Protein AF-A0A2D4GR28-F1 (afdb_monomer_lite)

pLDDT: mean 93.78, std 7.85, range [48.66, 98.69]

Foldseek 3Di:
DDDDPLRVLQVQQFQEDEPNATWRALQSLCCSVPDPHDPDDHDRDYDDPVLVVVLVVPQDDPVPDDPCNSVVCNRSHTAHSVNSVVVVCVVPDDPVNPDD

Organism: Micrurus corallinus (NCBI:txid54390)

InterPro domains:
  IPR039800 Calcium uptake protein 1/2/3 [PTHR12294] (3-100)

Structure (mmCIF, N/CA/C/O backbone):
data_AF-A0A2D4GR28-F1
#
_entry.id   AF-A0A2D4GR28-F1
#
loop_
_atom_site.group_PDB
_atom_site.id
_atom_site.type_symbol
_atom_site.label_atom_id
_atom_site.label_alt_id
_atom_site.label_comp_id
_atom_site.label_asym_id
_atom_site.label_entity_i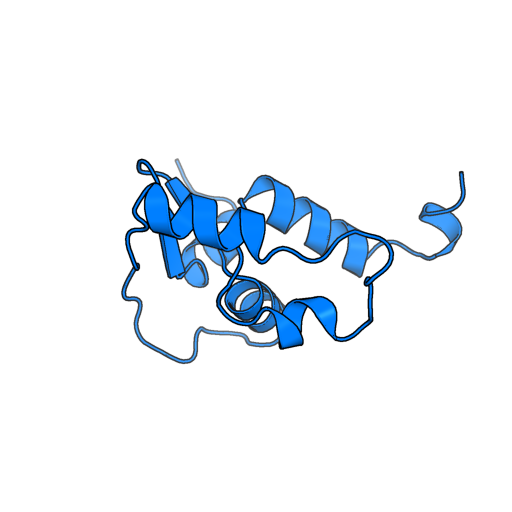d
_atom_site.label_seq_id
_atom_site.pdbx_PDB_ins_code
_atom_site.Cartn_x
_atom_site.Cartn_y
_atom_site.Cartn_z
_atom_site.occupancy
_atom_site.B_iso_or_equiv
_atom_site.auth_seq_id
_atom_site.auth_comp_id
_atom_site.auth_asym_id
_atom_site.auth_atom_id
_atom_site.pdbx_PDB_model_num
ATOM 1 N N . LEU A 1 1 ? -19.516 -13.300 -6.216 1.00 48.66 1 LEU A N 1
ATOM 2 C CA . LEU A 1 1 ? -18.587 -12.496 -7.044 1.00 48.66 1 LEU A CA 1
ATOM 3 C C . LEU A 1 1 ? -17.170 -12.843 -6.602 1.00 48.66 1 LEU A C 1
ATOM 5 O O . LEU A 1 1 ? -16.869 -12.683 -5.428 1.00 48.66 1 LEU A O 1
ATOM 9 N N . CYS A 1 2 ? -16.363 -13.459 -7.467 1.00 71.81 2 CYS A N 1
ATOM 10 C CA . CYS A 1 2 ? -15.033 -13.944 -7.087 1.00 71.81 2 CYS A CA 1
ATOM 11 C C . CYS A 1 2 ? -14.019 -12.797 -7.202 1.00 71.81 2 CYS A C 1
ATOM 13 O O . CYS A 1 2 ? -13.847 -12.257 -8.290 1.00 71.81 2 CYS A O 1
ATOM 15 N N . ALA A 1 3 ? -13.363 -12.434 -6.098 1.00 80.38 3 ALA A N 1
ATOM 16 C CA . ALA A 1 3 ? -12.315 -11.416 -6.089 1.00 80.38 3 ALA A CA 1
ATOM 17 C C . ALA A 1 3 ? -11.174 -11.777 -7.061 1.00 80.38 3 ALA A C 1
ATOM 19 O O . ALA A 1 3 ? -10.826 -12.961 -7.198 1.00 80.38 3 ALA A O 1
ATOM 20 N N . THR A 1 4 ? -10.568 -10.778 -7.711 1.00 93.75 4 THR A N 1
ATOM 21 C CA . THR A 1 4 ? -9.406 -10.995 -8.604 1.00 93.75 4 THR A CA 1
ATOM 22 C C . THR A 1 4 ? -8.189 -11.509 -7.822 1.00 93.75 4 THR A C 1
ATOM 24 O O . THR A 1 4 ? -8.137 -11.392 -6.599 1.00 93.75 4 THR A O 1
ATOM 27 N N . SER A 1 5 ? -7.169 -12.064 -8.489 1.00 94.31 5 SER A N 1
ATOM 28 C CA . SER A 1 5 ? -5.942 -12.514 -7.800 1.00 94.31 5 SER A CA 1
ATOM 29 C C . SER A 1 5 ? -5.263 -11.382 -7.018 1.00 94.31 5 SER A C 1
ATOM 31 O O . SER A 1 5 ? -4.878 -11.570 -5.865 1.00 94.31 5 SER A O 1
ATOM 33 N N . ARG A 1 6 ? -5.186 -10.182 -7.611 1.00 95.31 6 ARG A N 1
ATOM 34 C CA . ARG A 1 6 ? -4.630 -8.979 -6.969 1.00 95.31 6 ARG A CA 1
ATOM 35 C C . ARG A 1 6 ? -5.482 -8.510 -5.795 1.00 95.31 6 ARG A C 1
ATOM 37 O O . ARG A 1 6 ? -4.941 -8.105 -4.777 1.00 95.31 6 ARG A O 1
ATOM 44 N N . GLU A 1 7 ? -6.802 -8.575 -5.924 1.00 96.69 7 GLU A N 1
ATOM 45 C CA . GLU A 1 7 ? -7.724 -8.239 -4.836 1.00 96.69 7 GLU A CA 1
ATOM 46 C C . GLU A 1 7 ? -7.613 -9.233 -3.677 1.00 96.69 7 GLU A C 1
ATOM 48 O O . GLU A 1 7 ? -7.466 -8.820 -2.532 1.00 96.69 7 GLU A O 1
ATOM 53 N N . ARG A 1 8 ? -7.567 -10.543 -3.950 1.00 95.62 8 ARG A N 1
ATOM 54 C CA . ARG A 1 8 ? -7.312 -11.557 -2.913 1.00 95.62 8 ARG A CA 1
ATOM 55 C C . ARG A 1 8 ? -5.980 -11.320 -2.222 1.00 95.62 8 ARG A C 1
ATOM 57 O O . ARG A 1 8 ? -5.914 -11.428 -1.001 1.00 95.62 8 ARG A O 1
ATOM 64 N N . ARG A 1 9 ? -4.932 -10.973 -2.974 1.00 96.50 9 ARG A N 1
ATOM 65 C CA . ARG A 1 9 ? -3.618 -10.642 -2.415 1.00 96.50 9 ARG A CA 1
ATOM 66 C C . ARG A 1 9 ? -3.693 -9.418 -1.506 1.00 96.50 9 ARG A C 1
ATOM 68 O O . ARG A 1 9 ? -3.226 -9.491 -0.374 1.00 96.50 9 ARG A O 1
ATOM 75 N N . PHE A 1 10 ? -4.350 -8.351 -1.956 1.00 97.31 10 PHE A N 1
ATOM 76 C CA . PHE A 1 10 ? -4.612 -7.170 -1.139 1.00 97.31 10 PHE A CA 1
ATOM 77 C C . PHE A 1 10 ? -5.339 -7.542 0.158 1.00 97.31 10 PHE A C 1
ATOM 79 O O . PHE A 1 10 ? -4.832 -7.294 1.246 1.00 97.31 10 PHE A O 1
ATOM 86 N N . LEU A 1 11 ? -6.468 -8.248 0.057 1.00 95.31 11 LEU A N 1
ATOM 87 C CA . LEU A 1 11 ? -7.249 -8.693 1.211 1.00 95.31 11 LEU A CA 1
ATOM 88 C C . LEU A 1 11 ? -6.457 -9.628 2.131 1.00 95.31 11 LEU A C 1
ATOM 90 O O . LEU A 1 11 ? -6.728 -9.673 3.327 1.00 95.31 11 LEU A O 1
ATOM 94 N N . THR A 1 12 ? -5.504 -10.400 1.603 1.00 95.31 12 THR A N 1
ATOM 95 C CA . THR A 1 12 ? -4.643 -11.312 2.375 1.00 95.31 12 THR A CA 1
ATOM 96 C C . THR A 1 12 ? -3.675 -10.558 3.279 1.00 95.31 12 THR A C 1
ATOM 98 O O . THR A 1 12 ? -3.454 -10.995 4.403 1.00 95.31 12 THR A O 1
ATOM 101 N N . PHE A 1 13 ? -3.146 -9.426 2.824 1.00 96.56 13 PHE A N 1
ATOM 102 C CA . PHE A 1 13 ? -2.127 -8.668 3.554 1.00 96.56 13 PHE A CA 1
ATOM 103 C C . PHE A 1 13 ? -2.667 -7.407 4.244 1.00 96.56 13 PHE A C 1
ATOM 105 O O . PHE A 1 13 ? -2.016 -6.914 5.153 1.00 96.56 13 PHE A O 1
ATOM 112 N N . ALA A 1 14 ? -3.842 -6.897 3.863 1.00 96.56 14 ALA A N 1
ATOM 113 C CA . ALA A 1 14 ? -4.462 -5.738 4.502 1.00 96.56 14 ALA A CA 1
ATOM 114 C C . ALA A 1 14 ? -4.714 -5.982 6.003 1.00 96.56 14 ALA A C 1
ATOM 116 O O . ALA A 1 14 ? -5.446 -6.910 6.374 1.00 96.56 14 ALA A O 1
ATOM 117 N N . SER A 1 15 ? -4.129 -5.129 6.848 1.00 96.12 15 SER A N 1
ATOM 118 C CA . SER A 1 15 ? -4.230 -5.202 8.312 1.00 96.12 15 SER A CA 1
ATOM 119 C C . SER A 1 15 ? -5.125 -4.126 8.937 1.00 96.12 15 SER A C 1
ATOM 121 O O . SER A 1 15 ? -5.455 -4.221 10.120 1.00 96.12 15 SER A O 1
ATOM 123 N N . LEU A 1 16 ? -5.567 -3.127 8.168 1.00 96.75 16 LEU A N 1
ATOM 124 C CA . LEU A 1 16 ? -6.343 -1.996 8.680 1.00 96.75 16 LEU A CA 1
ATOM 125 C C . LEU A 1 16 ? -7.781 -1.999 8.166 1.00 96.75 16 LEU A C 1
ATOM 127 O O . LEU A 1 16 ? -8.046 -2.363 7.020 1.00 96.75 16 LEU A O 1
ATOM 131 N N . LYS A 1 17 ? -8.705 -1.517 9.000 1.00 97.31 17 LYS A N 1
ATOM 132 C CA . LYS A 1 17 ? -10.088 -1.207 8.629 1.00 97.31 17 LYS A CA 1
ATOM 133 C C . LYS A 1 17 ? -10.427 0.227 9.026 1.00 97.31 17 LYS A C 1
ATOM 135 O O . LYS A 1 17 ? -10.243 0.602 10.177 1.00 97.31 17 LYS A O 1
ATOM 140 N N . PHE A 1 18 ? -10.969 1.014 8.109 1.00 97.12 18 PHE A N 1
ATOM 141 C CA . PHE A 1 18 ? -11.455 2.368 8.380 1.00 97.12 18 PHE A CA 1
ATOM 142 C C . PHE A 1 18 ? -12.777 2.575 7.641 1.00 97.12 18 PHE A C 1
ATOM 144 O O . PHE A 1 18 ? -12.883 2.220 6.471 1.00 97.12 18 PHE A O 1
ATOM 151 N N . GLU A 1 19 ? -13.807 3.051 8.347 1.00 95.44 19 GLU A N 1
ATOM 152 C CA . GLU A 1 19 ? -15.152 3.294 7.787 1.00 95.44 19 GLU A CA 1
ATOM 153 C C . GLU A 1 19 ? -15.721 2.113 6.969 1.00 95.44 19 GLU A C 1
ATOM 155 O O . GLU A 1 19 ? -16.384 2.274 5.951 1.00 95.44 19 GLU A O 1
ATOM 160 N N . GLY A 1 20 ? -15.458 0.880 7.417 1.00 94.12 20 GLY A N 1
ATOM 161 C CA . GLY A 1 20 ? -15.945 -0.332 6.747 1.00 94.12 20 GLY A CA 1
ATOM 162 C C . GLY A 1 20 ? -15.054 -0.851 5.615 1.00 94.12 20 GLY A C 1
ATOM 163 O O . GLY A 1 20 ? -15.215 -2.006 5.223 1.00 94.12 20 GLY A O 1
ATOM 164 N N . GLN A 1 21 ? -14.078 -0.070 5.156 1.00 96.12 21 GLN A N 1
ATOM 165 C CA . GLN A 1 21 ? -13.155 -0.425 4.081 1.00 96.12 21 GLN A CA 1
ATOM 166 C C . GLN A 1 21 ? -11.811 -0.927 4.628 1.00 96.12 21 GLN A C 1
ATOM 168 O O . GLN A 1 21 ? -11.348 -0.482 5.678 1.00 96.12 21 GLN A O 1
ATOM 173 N N . LEU A 1 22 ? -11.191 -1.881 3.925 1.00 96.81 22 LEU A N 1
ATOM 174 C CA . LEU A 1 22 ? -9.874 -2.419 4.273 1.00 96.81 22 LEU A CA 1
ATOM 175 C C . LEU A 1 22 ? -8.748 -1.634 3.596 1.00 96.81 22 LEU A C 1
ATOM 177 O O . LEU A 1 22 ? -8.870 -1.235 2.436 1.00 96.81 22 LEU A O 1
ATOM 181 N N . PHE A 1 23 ? -7.644 -1.477 4.319 1.00 98.06 23 PHE A N 1
ATOM 182 C CA . PHE A 1 23 ? -6.441 -0.769 3.895 1.00 98.06 23 PHE A CA 1
ATOM 183 C C . PHE A 1 23 ? -5.191 -1.568 4.269 1.00 98.06 23 PHE A C 1
ATOM 185 O O . PHE A 1 23 ? -5.191 -2.383 5.195 1.00 98.06 23 PHE A O 1
ATOM 192 N N . MET A 1 24 ? -4.113 -1.302 3.545 1.00 98.00 24 MET A N 1
ATOM 193 C CA . MET A 1 24 ? -2.769 -1.760 3.873 1.00 98.00 24 MET A CA 1
ATOM 194 C C . MET A 1 24 ? -1.987 -0.657 4.577 1.00 98.00 24 MET A C 1
ATOM 196 O O . MET A 1 24 ? -2.125 0.516 4.239 1.00 98.00 24 MET A O 1
ATOM 200 N N . THR A 1 25 ? -1.104 -1.034 5.490 1.00 97.62 25 THR A N 1
ATOM 201 C CA . THR A 1 25 ? 0.005 -0.170 5.906 1.00 97.62 25 THR A CA 1
ATOM 202 C C . THR A 1 25 ? 1.140 -0.193 4.867 1.00 97.62 25 THR A C 1
ATOM 204 O O . THR A 1 25 ? 1.209 -1.103 4.031 1.00 97.62 25 THR A O 1
ATOM 207 N N . PRO A 1 26 ? 2.097 0.752 4.913 1.00 98.31 26 PRO A N 1
ATOM 208 C CA . PRO A 1 26 ? 3.342 0.646 4.150 1.00 98.31 26 PRO A CA 1
ATOM 209 C C . PRO A 1 26 ? 4.102 -0.664 4.410 1.00 98.31 26 PRO A C 1
ATOM 211 O O . PRO A 1 26 ? 4.699 -1.225 3.488 1.00 98.31 26 PRO A O 1
ATOM 214 N N . TYR A 1 27 ? 4.056 -1.176 5.642 1.00 97.00 27 TYR A N 1
ATOM 215 C CA . TYR A 1 27 ? 4.627 -2.473 5.996 1.00 97.00 27 TYR A CA 1
ATOM 216 C C . TYR A 1 27 ? 3.889 -3.641 5.322 1.00 97.00 27 TYR A C 1
ATOM 218 O O . TYR A 1 27 ? 4.545 -4.497 4.721 1.00 97.00 27 TYR A O 1
ATOM 226 N N . ASP A 1 28 ? 2.552 -3.643 5.337 1.00 97.31 28 ASP A N 1
ATOM 227 C CA . ASP A 1 28 ? 1.735 -4.654 4.647 1.00 97.31 28 ASP A CA 1
ATOM 228 C C . ASP A 1 28 ? 2.048 -4.683 3.153 1.00 97.31 28 ASP A C 1
ATOM 230 O O . ASP A 1 28 ? 2.202 -5.758 2.572 1.00 97.31 28 ASP A O 1
ATOM 234 N N . PHE A 1 29 ? 2.186 -3.504 2.531 1.00 98.19 29 PHE A N 1
ATOM 235 C CA . PHE A 1 29 ? 2.557 -3.401 1.123 1.00 98.19 29 PHE A CA 1
ATOM 236 C C . PHE A 1 29 ? 3.895 -4.088 0.851 1.00 98.19 29 PHE A C 1
ATOM 238 O O . PHE A 1 29 ? 3.957 -4.939 -0.039 1.00 98.19 29 PHE A O 1
ATOM 245 N N . ILE A 1 30 ? 4.936 -3.777 1.638 1.00 97.69 30 ILE A N 1
ATOM 246 C CA . ILE A 1 30 ? 6.257 -4.411 1.507 1.00 97.69 30 ILE A CA 1
ATOM 247 C C . ILE A 1 30 ? 6.124 -5.931 1.624 1.00 97.69 30 ILE A C 1
ATOM 249 O O . ILE A 1 30 ? 6.604 -6.641 0.745 1.00 97.69 30 ILE A O 1
ATOM 253 N N . GLN A 1 31 ? 5.435 -6.434 2.654 1.00 96.88 31 GLN A N 1
ATOM 254 C CA . GLN A 1 31 ? 5.248 -7.877 2.823 1.00 96.88 31 GLN A CA 1
ATOM 255 C C . GLN A 1 31 ? 4.492 -8.503 1.645 1.00 96.88 31 GLN A C 1
ATOM 257 O O . GLN A 1 31 ? 4.874 -9.573 1.180 1.00 96.88 31 GLN A O 1
ATOM 262 N N . SER A 1 32 ? 3.469 -7.828 1.115 1.00 96.75 32 SER A N 1
ATOM 263 C CA . SER A 1 32 ? 2.641 -8.361 0.028 1.00 96.75 32 SER A CA 1
ATOM 264 C C . SER A 1 32 ? 3.416 -8.615 -1.269 1.00 96.75 32 SER A C 1
ATOM 266 O O . SER A 1 32 ? 3.034 -9.508 -2.035 1.00 96.75 32 SER A O 1
ATOM 268 N N . VAL A 1 33 ? 4.494 -7.851 -1.497 1.00 97.00 33 VAL A N 1
ATOM 269 C CA . VAL A 1 33 ? 5.369 -7.962 -2.675 1.00 97.00 33 VAL A CA 1
ATOM 270 C C . VAL A 1 33 ? 6.647 -8.758 -2.409 1.00 97.00 33 VAL A C 1
ATOM 272 O O . VAL A 1 33 ? 7.286 -9.183 -3.366 1.00 97.00 33 VAL A O 1
ATOM 275 N N . SER A 1 34 ? 7.035 -8.958 -1.144 1.00 95.94 34 SER A N 1
ATOM 276 C CA . SER A 1 34 ? 8.292 -9.628 -0.778 1.00 95.94 34 SER A CA 1
ATOM 277 C C . SER A 1 34 ? 8.133 -11.033 -0.196 1.00 95.94 34 SER A C 1
ATOM 279 O O . SER A 1 34 ? 9.132 -11.731 -0.050 1.00 95.94 34 SER A O 1
ATOM 281 N N . SER A 1 35 ? 6.926 -11.419 0.211 1.00 94.94 35 SER A N 1
ATOM 282 C CA . SER A 1 35 ? 6.668 -12.644 0.978 1.00 94.94 35 SER A CA 1
ATOM 283 C C . SER A 1 35 ? 5.476 -13.386 0.388 1.00 94.94 35 SER A C 1
ATOM 285 O O . SER A 1 35 ? 4.494 -12.743 0.040 1.00 94.94 35 SER A O 1
ATOM 287 N N . ASP A 1 36 ? 5.495 -14.717 0.319 1.00 91.88 36 ASP A N 1
ATOM 288 C CA . ASP A 1 36 ? 4.362 -15.487 -0.222 1.00 91.88 36 ASP A CA 1
ATOM 289 C C . ASP A 1 36 ? 3.122 -15.448 0.679 1.00 91.88 36 ASP A C 1
ATOM 291 O O . ASP A 1 36 ? 2.007 -15.354 0.170 1.00 91.88 36 ASP A O 1
ATOM 295 N N . GLU A 1 37 ? 3.297 -15.423 2.000 1.00 90.62 37 GLU A N 1
ATOM 296 C CA . GLU A 1 37 ? 2.207 -15.369 2.980 1.00 90.62 37 GLU A CA 1
ATOM 297 C C . GLU A 1 37 ? 2.492 -14.347 4.100 1.00 90.62 37 GLU A C 1
ATOM 299 O O . GLU A 1 37 ? 3.655 -13.996 4.343 1.00 90.62 37 GLU A O 1
ATOM 304 N N . PRO A 1 38 ? 1.454 -13.836 4.793 1.00 89.06 38 PRO A N 1
ATOM 305 C CA . PRO A 1 38 ? 1.629 -12.985 5.966 1.00 89.06 38 PRO A CA 1
ATOM 306 C C . PRO A 1 38 ? 2.314 -13.736 7.115 1.00 89.06 38 PRO A C 1
ATOM 308 O O . PRO A 1 38 ? 2.024 -14.899 7.376 1.00 89.06 38 PRO A O 1
ATOM 311 N N . ARG A 1 39 ? 3.180 -13.046 7.865 1.00 81.00 39 ARG A N 1
ATOM 312 C CA . ARG A 1 39 ? 3.932 -13.643 8.988 1.00 81.00 39 ARG A CA 1
ATOM 313 C C . ARG A 1 39 ? 3.094 -13.914 10.241 1.00 81.00 39 ARG A C 1
ATOM 315 O O . ARG A 1 39 ? 3.544 -14.647 11.114 1.00 81.00 39 ARG A O 1
ATOM 322 N N . GLN A 1 40 ? 1.930 -13.282 10.371 1.00 76.44 40 GLN A N 1
ATOM 323 C CA . GLN A 1 40 ? 1.071 -13.376 11.550 1.00 76.44 40 GLN A CA 1
ATOM 324 C C . GLN A 1 40 ? -0.390 -13.572 11.143 1.00 76.44 40 GLN A C 1
ATOM 326 O O . GLN A 1 40 ? -0.831 -13.107 10.090 1.00 76.44 40 GLN A O 1
ATOM 331 N N . THR A 1 41 ? -1.147 -14.251 12.005 1.00 6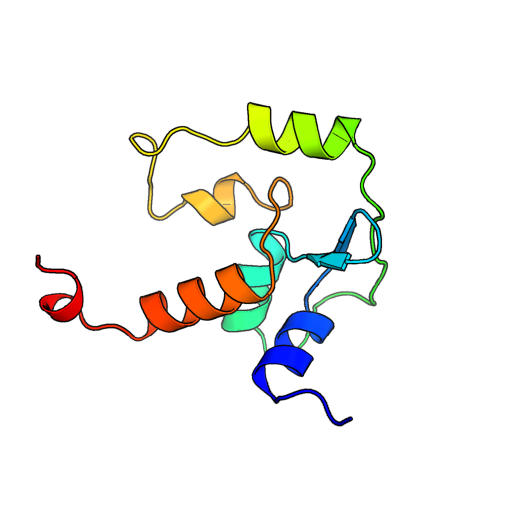8.44 41 THR A N 1
ATOM 332 C CA . THR A 1 41 ? -2.597 -14.422 11.867 1.00 68.44 41 THR A CA 1
ATOM 333 C C . THR A 1 41 ? -3.318 -13.079 11.907 1.00 68.44 41 THR A C 1
ATOM 335 O O . THR A 1 41 ? -3.070 -12.255 12.784 1.00 68.44 41 THR A O 1
ATOM 338 N N . LYS A 1 42 ? -4.241 -12.882 10.959 1.00 69.06 42 LYS A N 1
ATOM 339 C CA . LYS A 1 42 ? -4.972 -11.627 10.748 1.00 69.06 42 LYS A CA 1
ATOM 340 C C . LYS A 1 42 ? -5.748 -11.170 11.984 1.00 69.06 42 LYS A C 1
ATOM 342 O O . LYS A 1 42 ? -6.721 -11.806 12.381 1.00 69.06 42 LYS A O 1
ATOM 347 N N . GLN A 1 43 ? -5.383 -9.999 12.490 1.00 79.69 43 GLN A N 1
ATOM 348 C CA . GLN A 1 43 ? -6.204 -9.165 13.362 1.00 79.69 43 GLN A CA 1
ATOM 349 C C . GLN A 1 43 ? -6.334 -7.810 12.667 1.00 79.69 43 GLN A C 1
ATOM 351 O O . GLN A 1 43 ? -5.346 -7.091 12.529 1.00 79.69 43 GLN A O 1
ATOM 356 N N . TRP A 1 44 ? -7.524 -7.478 12.164 1.00 90.19 44 TRP A N 1
ATOM 357 C CA . TRP A 1 44 ? -7.735 -6.165 11.559 1.00 90.19 44 TRP A CA 1
ATOM 358 C C . TRP A 1 44 ? -7.833 -5.106 12.645 1.00 90.19 44 TRP A C 1
ATOM 360 O O . TRP A 1 44 ? -8.776 -5.112 13.441 1.00 90.19 44 TRP A O 1
ATOM 370 N N . LYS A 1 45 ? -6.904 -4.154 12.640 1.00 94.44 45 LYS A N 1
ATOM 371 C CA . LYS A 1 45 ? -7.020 -2.975 13.488 1.00 94.44 45 LYS A CA 1
ATOM 372 C C . LYS A 1 45 ? -8.038 -2.022 12.864 1.00 94.44 45 LYS A C 1
ATOM 374 O O . LYS A 1 45 ? -7.861 -1.561 11.737 1.00 94.44 45 LYS A O 1
ATOM 379 N N . THR A 1 46 ? -9.108 -1.722 13.598 1.00 96.50 46 THR A N 1
ATOM 380 C CA . THR A 1 46 ? -10.054 -0.677 13.189 1.00 96.50 46 THR A CA 1
ATOM 381 C C . THR A 1 46 ? -9.500 0.680 13.601 1.00 96.50 46 THR A C 1
ATOM 383 O O . THR A 1 46 ? -9.246 0.898 14.782 1.00 96.50 46 THR A O 1
ATOM 386 N N . LEU A 1 47 ? -9.299 1.571 12.635 1.00 96.62 47 LEU A N 1
ATOM 387 C CA . LEU A 1 47 ? -8.826 2.927 12.874 1.00 96.62 47 LEU A CA 1
ATOM 388 C C . LEU A 1 47 ? -9.980 3.846 13.269 1.00 96.62 47 LEU A C 1
ATOM 390 O O . LEU A 1 47 ? -11.047 3.848 12.650 1.00 96.62 47 LEU A O 1
ATOM 394 N N . SER A 1 48 ? -9.731 4.678 14.272 1.00 97.12 48 SER A N 1
ATOM 395 C CA . SER A 1 48 ? -10.556 5.842 14.575 1.00 97.12 48 SER A CA 1
ATOM 396 C C . SER A 1 48 ? -10.234 7.015 13.641 1.00 97.12 48 SER A C 1
ATOM 398 O O . SER A 1 48 ? -9.156 7.103 13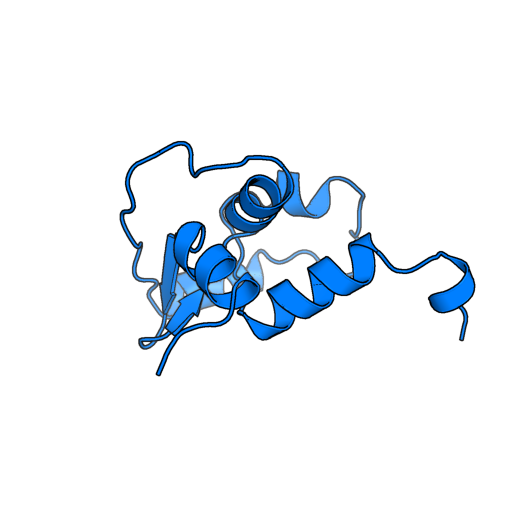.049 1.00 97.12 48 SER A O 1
ATOM 400 N N . LYS A 1 49 ? -11.149 7.987 13.554 1.00 96.81 49 LYS A N 1
ATOM 401 C CA . LYS A 1 49 ? -10.920 9.233 12.801 1.00 96.81 49 LYS A CA 1
ATOM 402 C C . LYS A 1 49 ? -9.729 10.037 13.339 1.00 96.81 49 LYS A C 1
ATOM 404 O O . LYS A 1 49 ? -9.027 10.682 12.568 1.00 96.81 49 LYS A O 1
ATOM 409 N N . GLN A 1 50 ? -9.483 9.984 14.649 1.00 97.56 50 GLN A N 1
ATOM 410 C CA . GLN A 1 50 ? -8.335 10.645 15.267 1.00 97.56 50 GLN A CA 1
ATOM 411 C C . GLN A 1 50 ? -7.013 9.992 14.848 1.00 97.56 50 GLN A C 1
ATOM 413 O O . GLN A 1 50 ? -6.090 10.703 14.463 1.00 97.56 50 GLN A O 1
ATOM 418 N N . GLU A 1 51 ? -6.926 8.659 14.869 1.00 96.69 51 GLU A N 1
ATOM 419 C CA . GLU A 1 51 ? -5.735 7.942 14.390 1.00 96.69 51 GLU A CA 1
ATOM 420 C C . GLU A 1 51 ? -5.491 8.194 12.902 1.00 96.69 51 GLU A C 1
ATOM 422 O O . GLU A 1 51 ? -4.354 8.416 12.495 1.00 96.69 51 GLU A O 1
ATOM 427 N N . MET A 1 52 ? -6.558 8.230 12.100 1.00 96.44 52 MET A N 1
ATOM 428 C CA . MET A 1 52 ? -6.469 8.579 10.684 1.00 96.44 52 MET A CA 1
ATOM 429 C C . MET A 1 52 ? -5.890 9.989 10.484 1.00 96.44 52 MET A C 1
ATOM 431 O O . MET A 1 52 ? -4.949 10.172 9.715 1.00 96.44 52 MET A O 1
ATOM 435 N N . ASN A 1 53 ? -6.383 10.983 11.227 1.00 96.75 53 ASN A N 1
ATOM 436 C CA . ASN A 1 53 ? -5.832 12.340 11.181 1.00 96.75 53 ASN A CA 1
ATOM 437 C C . ASN A 1 53 ? -4.362 12.386 11.620 1.00 96.75 53 ASN A C 1
ATOM 439 O O . ASN A 1 53 ? -3.571 13.113 11.025 1.00 96.75 53 ASN A O 1
ATOM 443 N N . GLN A 1 54 ? -3.981 11.598 12.626 1.00 97.06 54 GLN A N 1
ATOM 444 C CA . GLN A 1 54 ? -2.595 11.529 13.082 1.00 97.06 54 GLN A CA 1
ATOM 445 C C . GLN A 1 54 ? -1.669 10.966 11.995 1.00 97.06 54 GLN A C 1
ATOM 447 O O . GLN A 1 54 ? -0.601 11.526 11.759 1.00 97.06 54 GLN A O 1
ATOM 452 N N . ILE A 1 55 ? -2.100 9.924 11.274 1.00 96.81 55 ILE A N 1
ATOM 453 C CA . ILE A 1 55 ? -1.367 9.384 10.116 1.00 96.81 55 ILE A CA 1
ATOM 454 C C . ILE A 1 55 ? -1.156 10.471 9.051 1.00 96.81 55 ILE A C 1
ATOM 456 O O . ILE A 1 55 ? -0.055 10.604 8.514 1.00 96.81 55 ILE A O 1
ATOM 460 N N . LEU A 1 56 ? -2.181 11.282 8.768 1.00 94.81 56 LEU A N 1
ATOM 461 C CA . LEU A 1 56 ? -2.074 12.378 7.800 1.00 94.81 56 LEU A CA 1
ATOM 462 C C . LEU A 1 56 ? -1.072 13.453 8.245 1.00 94.81 56 LEU A C 1
ATOM 464 O O . LEU A 1 56 ? -0.284 13.920 7.428 1.00 94.81 56 LEU A O 1
ATOM 468 N N . ILE A 1 57 ? -1.062 13.812 9.532 1.00 95.94 57 ILE A N 1
ATOM 469 C CA . ILE A 1 57 ? -0.120 14.796 10.095 1.00 95.94 57 ILE A CA 1
ATOM 470 C C . ILE A 1 57 ? 1.322 14.272 10.059 1.00 95.94 57 ILE A C 1
ATOM 472 O O . ILE A 1 57 ? 2.248 15.023 9.755 1.00 95.94 57 ILE A O 1
ATOM 476 N N . GLU A 1 58 ? 1.526 12.988 10.357 1.00 94.62 58 GLU A N 1
ATOM 477 C CA . GLU A 1 58 ? 2.852 12.355 10.358 1.00 94.62 58 GLU A CA 1
ATOM 478 C C . GLU A 1 58 ? 3.387 12.063 8.948 1.00 94.62 58 GLU A C 1
ATOM 480 O O . GLU A 1 58 ? 4.575 11.765 8.791 1.00 94.62 58 GLU A O 1
ATOM 485 N N . THR A 1 59 ? 2.543 12.167 7.915 1.00 96.75 59 THR A N 1
ATOM 486 C CA . THR A 1 59 ? 2.941 11.889 6.533 1.00 96.75 59 THR A CA 1
ATOM 487 C C . THR A 1 59 ? 3.989 12.909 6.071 1.00 96.75 59 THR A C 1
ATOM 489 O O . THR A 1 59 ? 3.722 14.113 6.027 1.00 96.75 59 THR A O 1
ATOM 492 N N . PRO A 1 60 ? 5.207 12.467 5.705 1.00 96.6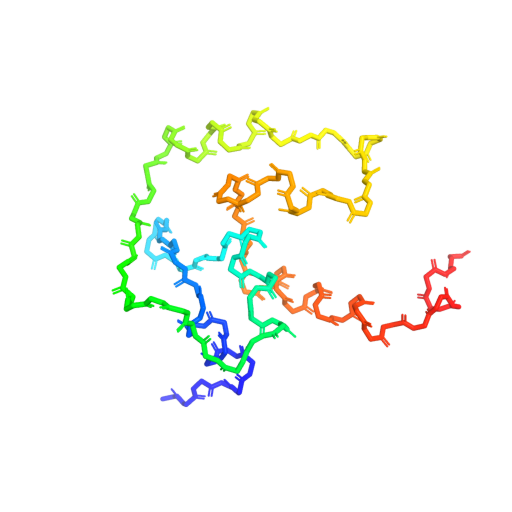2 60 PRO A N 1
ATOM 493 C CA . PRO A 1 60 ? 6.260 13.377 5.297 1.00 96.62 60 PRO A CA 1
ATOM 494 C C . PRO A 1 60 ? 5.906 14.052 3.964 1.00 96.62 60 PRO A C 1
ATOM 496 O O . PRO A 1 60 ? 5.344 13.412 3.072 1.00 96.62 60 PRO A O 1
ATOM 499 N N . PRO A 1 61 ? 6.286 15.327 3.776 1.00 96.56 61 PRO A N 1
ATOM 500 C CA . PRO A 1 61 ? 6.072 16.015 2.512 1.00 96.56 61 PRO A CA 1
ATOM 501 C C . PRO A 1 61 ? 6.911 15.388 1.390 1.00 96.56 61 PRO A C 1
ATOM 503 O O . PRO A 1 61 ? 7.976 14.817 1.634 1.00 96.56 61 PRO A O 1
ATOM 506 N N . VAL A 1 62 ? 6.468 15.564 0.142 1.00 95.62 62 VAL A N 1
ATOM 507 C CA . VAL A 1 62 ? 7.041 14.911 -1.052 1.00 95.62 62 VAL A CA 1
ATOM 508 C C . VAL A 1 62 ? 8.559 15.086 -1.208 1.00 95.62 62 VAL A C 1
ATOM 510 O O . VAL A 1 62 ? 9.257 14.151 -1.592 1.00 95.62 62 VAL A O 1
ATOM 513 N N . TRP A 1 63 ? 9.103 16.251 -0.847 1.00 94.88 63 TRP A N 1
ATOM 514 C CA . TRP A 1 63 ? 10.536 16.552 -0.951 1.00 94.88 63 TRP A CA 1
ATOM 515 C C . TRP A 1 63 ? 11.406 15.779 0.056 1.00 94.88 63 TRP A C 1
ATOM 517 O O . TRP A 1 63 ? 12.623 15.736 -0.100 1.00 94.88 63 TRP A O 1
ATOM 527 N N . LYS A 1 64 ? 10.802 15.131 1.064 1.00 94.81 64 LYS A N 1
ATOM 528 C CA . LYS A 1 64 ? 11.471 14.164 1.956 1.00 94.81 64 LYS A CA 1
ATOM 529 C C . LYS A 1 64 ? 11.426 12.726 1.421 1.00 94.81 64 LYS A C 1
ATOM 531 O O . LYS A 1 64 ? 11.745 11.786 2.154 1.00 94.81 64 LYS A O 1
ATOM 536 N N . GLY A 1 65 ? 11.011 12.532 0.167 1.00 93.50 65 GLY A N 1
ATOM 537 C CA . GLY A 1 65 ? 10.996 11.230 -0.491 1.00 93.50 65 GLY A CA 1
ATOM 538 C C . GLY A 1 65 ? 12.364 10.543 -0.438 1.00 93.50 65 GLY A C 1
ATOM 539 O O . GLY A 1 65 ? 13.407 11.164 -0.622 1.00 93.50 65 GLY A O 1
ATOM 540 N N . SER A 1 66 ? 12.370 9.239 -0.164 1.00 96.12 66 SER A N 1
ATOM 541 C CA . SER A 1 66 ? 13.589 8.426 -0.148 1.00 96.12 66 SER A CA 1
ATOM 542 C C . SER A 1 66 ? 13.275 6.960 -0.437 1.00 96.12 66 SER A C 1
ATOM 544 O O . SER A 1 66 ? 12.149 6.504 -0.233 1.00 96.12 66 SER A O 1
ATOM 546 N N . SER A 1 67 ? 14.294 6.173 -0.793 1.00 95.81 67 SER A N 1
ATOM 547 C CA . SER A 1 67 ? 14.193 4.706 -0.925 1.00 95.81 67 SER A CA 1
ATOM 548 C C . SER A 1 67 ? 13.911 3.974 0.402 1.00 95.81 67 SER A C 1
ATOM 550 O O . SER A 1 67 ? 13.799 2.744 0.450 1.00 95.81 67 SER A O 1
ATOM 552 N N . LYS A 1 68 ? 13.819 4.714 1.514 1.00 97.19 68 LYS A N 1
ATOM 553 C CA . LYS A 1 68 ? 13.465 4.206 2.842 1.00 97.19 68 LYS A CA 1
ATOM 554 C C . LYS A 1 68 ? 12.079 4.661 3.299 1.00 97.19 68 LYS A C 1
ATOM 556 O O . LYS A 1 68 ? 11.664 4.226 4.363 1.00 97.19 68 LYS A O 1
ATOM 561 N N . LEU A 1 69 ? 11.345 5.457 2.513 1.00 97.69 69 LEU A N 1
ATOM 562 C CA . LEU A 1 69 ? 10.068 6.063 2.918 1.00 97.69 69 LEU A CA 1
ATOM 563 C C . LEU A 1 69 ? 9.100 5.058 3.566 1.00 97.69 69 LEU A C 1
ATOM 565 O O . LEU A 1 69 ? 8.711 5.242 4.714 1.00 97.69 69 LEU A O 1
ATOM 569 N N . PHE A 1 70 ? 8.784 3.955 2.882 1.00 97.88 70 PHE A N 1
ATOM 570 C CA . PHE A 1 70 ? 7.840 2.954 3.398 1.00 97.88 70 PHE A CA 1
ATOM 571 C C . PHE A 1 70 ? 8.384 2.221 4.634 1.00 97.88 70 PHE A C 1
ATOM 573 O O . PHE A 1 70 ? 7.637 1.926 5.561 1.00 97.88 70 PHE A O 1
ATOM 580 N N . ARG A 1 71 ? 9.701 1.979 4.689 1.00 97.38 71 ARG A N 1
ATOM 581 C CA . ARG A 1 71 ? 10.360 1.368 5.856 1.00 97.38 71 ARG A CA 1
ATOM 582 C C . ARG A 1 71 ? 10.393 2.294 7.068 1.00 97.38 71 ARG A C 1
ATOM 584 O O . ARG A 1 71 ? 10.381 1.796 8.184 1.00 97.38 71 ARG A O 1
ATOM 591 N N . ASN A 1 72 ? 10.450 3.604 6.852 1.00 97.06 72 ASN A N 1
ATOM 592 C CA . ASN A 1 72 ? 10.417 4.596 7.921 1.00 97.06 72 ASN A CA 1
ATOM 593 C C . ASN A 1 72 ? 8.993 4.774 8.466 1.00 97.06 72 ASN A C 1
ATOM 595 O O . ASN A 1 72 ? 8.829 4.942 9.668 1.00 97.06 72 ASN A O 1
ATOM 599 N N . LEU A 1 73 ? 7.981 4.719 7.593 1.00 97.00 73 LEU A N 1
ATOM 600 C CA . LEU A 1 73 ? 6.574 4.809 7.992 1.00 97.00 73 LEU A CA 1
ATOM 601 C C . LEU A 1 73 ? 6.079 3.537 8.691 1.00 97.00 73 LEU A C 1
ATOM 603 O O . LEU A 1 73 ? 5.283 3.636 9.617 1.00 97.00 73 LEU A O 1
ATOM 607 N N . GLN A 1 74 ? 6.567 2.354 8.299 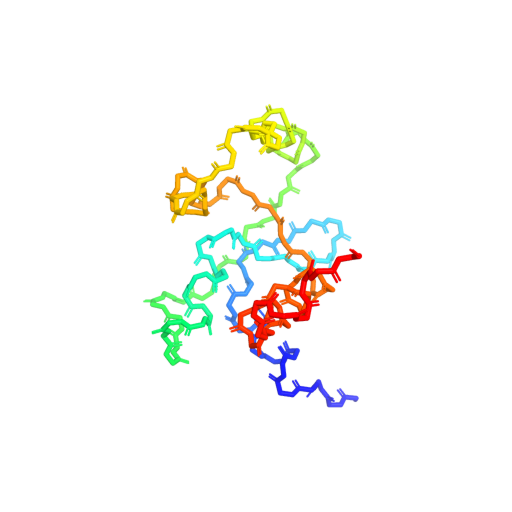1.00 96.12 74 GLN A N 1
ATOM 608 C CA . GLN A 1 74 ? 6.164 1.066 8.879 1.00 96.12 7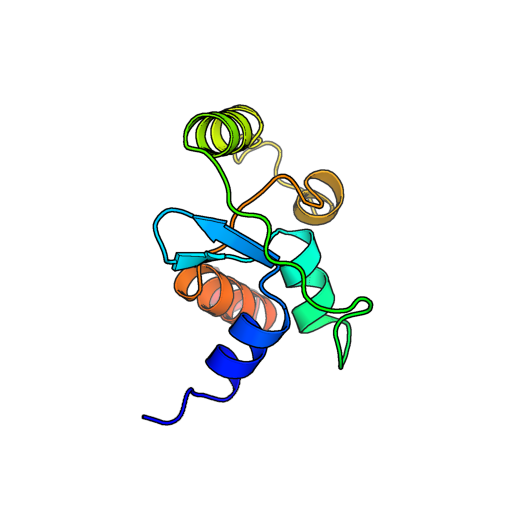4 GLN A CA 1
ATOM 609 C C . GLN A 1 74 ? 4.633 0.892 8.869 1.00 96.12 74 GLN A C 1
ATOM 611 O O . GLN A 1 74 ? 4.035 0.799 7.801 1.00 96.12 74 GLN A O 1
ATOM 616 N N . GLU A 1 75 ? 4.001 0.863 10.043 1.00 95.25 75 GLU A N 1
ATOM 617 C CA . GLU A 1 75 ? 2.550 0.737 10.224 1.00 95.25 75 GLU A CA 1
ATOM 618 C C . GLU A 1 75 ? 1.809 2.088 10.167 1.00 95.25 75 GLU A C 1
ATOM 620 O O . GLU A 1 75 ? 0.581 2.132 10.160 1.00 95.25 75 GLU A O 1
ATOM 625 N N . ARG A 1 76 ? 2.537 3.211 10.115 1.00 95.81 76 ARG A N 1
ATOM 626 C CA . ARG A 1 76 ? 1.994 4.580 10.156 1.00 95.81 76 ARG A CA 1
ATOM 627 C C . ARG A 1 76 ? 1.679 5.102 8.760 1.00 95.81 76 ARG A C 1
ATOM 629 O O . ARG A 1 76 ? 2.303 6.031 8.254 1.00 95.81 76 ARG A O 1
ATOM 636 N N . GLY A 1 77 ? 0.722 4.463 8.113 1.00 97.38 77 GLY A N 1
ATOM 637 C CA . GLY A 1 77 ? 0.241 4.860 6.799 1.00 97.38 77 GLY A CA 1
ATOM 638 C C . GLY A 1 77 ? -0.960 4.027 6.398 1.00 97.38 77 GLY A C 1
ATOM 639 O O . GLY A 1 77 ? -1.174 2.945 6.942 1.00 97.38 77 GLY A O 1
ATOM 640 N N . ILE A 1 78 ? -1.718 4.524 5.426 1.00 97.69 78 ILE A N 1
ATOM 641 C CA . ILE A 1 78 ? -2.810 3.775 4.813 1.00 97.69 78 ILE A CA 1
ATOM 642 C C . ILE A 1 78 ? -2.632 3.743 3.297 1.00 97.69 78 ILE A C 1
ATOM 644 O O . ILE A 1 78 ? -2.162 4.706 2.697 1.00 97.69 78 ILE A O 1
ATOM 648 N N . ILE A 1 79 ? -2.982 2.614 2.694 1.00 98.56 79 ILE A N 1
ATOM 649 C CA . ILE A 1 79 ? -2.911 2.364 1.258 1.00 98.56 79 ILE A CA 1
ATOM 650 C C . ILE A 1 79 ? -4.203 1.641 0.877 1.00 98.56 79 ILE A C 1
ATOM 652 O O . ILE A 1 79 ? -4.472 0.522 1.326 1.00 98.56 79 ILE A O 1
ATOM 656 N N . SER A 1 80 ? -5.024 2.294 0.068 1.00 98.44 80 SER A N 1
ATOM 657 C CA . SER A 1 80 ? -6.243 1.728 -0.509 1.00 98.44 80 SER A CA 1
ATOM 658 C C . SER A 1 80 ? -5.928 0.690 -1.591 1.00 98.44 80 SER A C 1
ATOM 660 O O . SER A 1 80 ? -4.811 0.602 -2.101 1.00 98.44 80 SER A O 1
ATOM 662 N N . TYR A 1 81 ? -6.932 -0.089 -2.005 1.00 98.44 81 TYR A N 1
ATOM 663 C CA . TYR A 1 81 ? -6.750 -1.068 -3.081 1.00 98.44 81 TYR A CA 1
ATOM 664 C C . TYR A 1 81 ? -6.323 -0.424 -4.413 1.00 98.44 81 TYR A C 1
ATOM 666 O O . TYR A 1 81 ? -5.491 -0.973 -5.133 1.00 98.44 81 TYR A O 1
ATOM 674 N N . THR A 1 82 ? -6.837 0.764 -4.740 1.00 98.38 82 THR A N 1
ATOM 675 C CA . THR A 1 82 ? -6.448 1.489 -5.958 1.00 98.38 82 THR A CA 1
ATOM 676 C C . THR A 1 82 ? -5.002 1.974 -5.891 1.00 98.38 82 THR A C 1
ATOM 678 O O . THR A 1 82 ? -4.267 1.840 -6.869 1.00 98.38 82 THR A O 1
ATOM 681 N N . GLU A 1 83 ? -4.560 2.467 -4.732 1.00 98.62 83 GLU A N 1
ATOM 682 C CA . GLU A 1 83 ? -3.162 2.862 -4.510 1.00 98.62 83 GLU A CA 1
ATOM 683 C C . GLU A 1 83 ? -2.223 1.652 -4.519 1.00 98.62 83 GLU A C 1
ATOM 685 O O . GLU A 1 83 ? -1.140 1.722 -5.093 1.00 98.62 83 GLU A O 1
ATOM 690 N N . TYR A 1 84 ? -2.653 0.512 -3.973 1.00 98.69 84 TYR A N 1
ATOM 691 C CA . TYR A 1 84 ? -1.930 -0.756 -4.078 1.00 98.69 84 TYR A CA 1
ATOM 692 C C . TYR A 1 84 ? -1.665 -1.130 -5.543 1.00 98.69 84 TYR A C 1
ATOM 694 O O . TYR A 1 84 ? -0.523 -1.404 -5.916 1.00 98.69 84 TYR A O 1
ATOM 702 N N . LEU A 1 85 ? -2.694 -1.088 -6.397 1.00 98.38 85 LEU A N 1
ATOM 703 C CA . LEU A 1 85 ? -2.538 -1.363 -7.828 1.00 98.38 85 LEU A CA 1
ATOM 704 C C . LEU A 1 85 ? -1.616 -0.347 -8.512 1.00 98.38 85 LEU A C 1
ATOM 706 O O . LEU A 1 85 ? -0.779 -0.737 -9.325 1.00 98.38 85 LEU A O 1
ATOM 710 N N . PHE A 1 86 ? -1.729 0.936 -8.164 1.00 98.38 86 PHE A N 1
ATOM 711 C CA . PHE A 1 86 ? -0.842 1.981 -8.675 1.00 98.38 86 PHE A CA 1
ATOM 712 C C . PHE A 1 86 ? 0.628 1.714 -8.316 1.00 98.38 86 PHE A C 1
ATOM 714 O O . PHE A 1 86 ? 1.497 1.764 -9.189 1.00 98.38 86 PHE A O 1
ATOM 721 N N . LEU A 1 87 ? 0.908 1.356 -7.062 1.00 98.38 87 LEU A N 1
ATOM 722 C CA . LEU A 1 87 ? 2.255 1.027 -6.599 1.00 98.38 87 LEU A CA 1
ATOM 723 C C . LEU A 1 87 ? 2.804 -0.235 -7.280 1.00 98.38 87 LEU A C 1
ATOM 725 O O . LEU A 1 87 ? 3.964 -0.241 -7.689 1.00 98.38 87 LEU A O 1
ATOM 729 N N . LEU A 1 88 ? 1.983 -1.273 -7.478 1.00 97.88 88 LEU A N 1
ATOM 730 C CA . LEU A 1 88 ? 2.385 -2.443 -8.270 1.00 97.88 88 LEU A CA 1
ATOM 731 C C . LEU A 1 88 ? 2.764 -2.058 -9.705 1.00 97.88 88 LEU A C 1
ATOM 733 O O . LEU A 1 88 ? 3.778 -2.528 -10.219 1.00 97.88 88 LEU A O 1
ATOM 737 N N . CYS A 1 89 ? 1.981 -1.183 -10.341 1.00 97.25 89 CYS A N 1
ATOM 738 C CA . CYS A 1 89 ? 2.284 -0.691 -11.683 1.00 97.25 89 CYS A CA 1
ATOM 739 C C . CYS A 1 89 ? 3.627 0.051 -11.727 1.00 97.25 89 CYS A C 1
ATOM 741 O O . CYS A 1 89 ? 4.394 -0.157 -12.669 1.00 97.25 89 CYS A O 1
ATOM 743 N N . ILE A 1 90 ? 3.935 0.871 -10.713 1.00 96.88 90 ILE A N 1
ATOM 744 C CA . ILE A 1 90 ? 5.230 1.560 -10.594 1.00 96.88 90 ILE A CA 1
ATOM 745 C C . ILE A 1 90 ? 6.383 0.553 -10.561 1.00 96.88 90 ILE A C 1
ATOM 747 O O . ILE A 1 90 ? 7.353 0.746 -11.289 1.00 96.88 90 ILE A O 1
ATOM 751 N N . LEU A 1 91 ? 6.272 -0.527 -9.777 1.00 96.06 91 LEU A N 1
ATOM 752 C CA . LEU A 1 91 ? 7.338 -1.532 -9.641 1.00 96.06 91 LEU A CA 1
ATOM 753 C C . LEU A 1 91 ? 7.701 -2.216 -10.967 1.00 96.06 91 LEU A C 1
ATOM 755 O O . LEU A 1 91 ? 8.834 -2.654 -11.141 1.00 96.06 91 LEU A O 1
ATOM 759 N N . THR A 1 92 ? 6.754 -2.305 -11.901 1.00 95.25 92 THR A N 1
ATOM 760 C CA . THR A 1 92 ? 6.958 -2.951 -13.208 1.00 95.25 92 THR A CA 1
ATOM 761 C C . THR A 1 92 ? 7.201 -1.971 -14.356 1.00 95.25 92 THR A C 1
ATOM 763 O O . THR A 1 92 ? 7.465 -2.396 -15.481 1.00 95.25 92 THR A O 1
ATOM 766 N N . LYS A 1 93 ? 7.079 -0.660 -14.119 1.00 95.81 93 LYS A N 1
ATOM 767 C CA . LYS A 1 93 ? 7.205 0.349 -15.174 1.00 95.81 93 LYS A CA 1
ATOM 768 C C . LYS A 1 93 ? 8.691 0.647 -15.433 1.00 95.81 93 LYS A C 1
ATOM 770 O O . LYS A 1 93 ? 9.422 0.958 -14.495 1.00 95.81 93 LYS A O 1
ATOM 775 N N . PRO A 1 94 ? 9.165 0.607 -16.691 1.00 95.06 94 PRO A N 1
ATOM 776 C CA . PRO A 1 94 ? 10.538 0.992 -17.008 1.00 95.06 94 PRO A CA 1
ATOM 777 C C . PRO A 1 94 ? 10.741 2.502 -16.830 1.00 95.06 94 PRO A C 1
ATOM 779 O O . PRO A 1 94 ? 9.817 3.281 -17.067 1.00 95.06 94 PRO A O 1
ATOM 782 N N . HIS A 1 95 ? 11.968 2.936 -16.514 1.00 93.00 95 HIS A N 1
ATOM 783 C CA . HIS A 1 95 ? 12.308 4.358 -16.322 1.00 93.00 95 HIS A CA 1
ATOM 784 C C . HIS A 1 95 ? 11.861 5.265 -17.480 1.00 93.00 95 HIS A C 1
ATOM 786 O O . HIS A 1 95 ? 11.370 6.368 -17.248 1.00 93.00 95 HIS A O 1
ATOM 792 N N . ALA A 1 96 ? 11.961 4.787 -18.725 1.00 91.75 96 ALA A N 1
ATOM 793 C CA . ALA A 1 96 ? 11.501 5.525 -19.901 1.00 91.75 96 ALA A CA 1
ATOM 794 C C . ALA A 1 96 ? 10.002 5.874 -19.845 1.00 91.75 96 ALA A C 1
ATOM 796 O O . ALA A 1 96 ? 9.605 6.929 -20.324 1.00 91.75 96 ALA A O 1
ATOM 797 N N . GLY A 1 97 ? 9.182 5.032 -19.209 1.00 90.00 97 GLY A N 1
ATOM 798 C CA . GLY A 1 97 ? 7.745 5.245 -19.048 1.00 90.00 97 GLY A CA 1
ATOM 799 C C . GLY A 1 97 ? 7.358 6.263 -17.970 1.00 90.00 97 GLY A C 1
ATOM 800 O O . GLY A 1 97 ? 6.159 6.444 -17.752 1.00 90.00 97 GLY A O 1
ATOM 801 N N . PHE A 1 98 ? 8.326 6.873 -17.277 1.00 89.50 98 PHE A N 1
ATOM 802 C CA . PHE A 1 98 ? 8.115 7.970 -16.319 1.00 89.50 98 PHE A CA 1
ATOM 803 C C . PHE A 1 98 ? 8.525 9.338 -16.869 1.00 89.50 98 PHE A C 1
ATOM 805 O O . PHE A 1 98 ? 8.340 10.346 -16.193 1.00 89.50 98 PHE A O 1
ATOM 812 N N . ARG A 1 99 ? 9.112 9.381 -18.068 1.00 85.00 99 ARG A N 1
ATOM 813 C CA . ARG A 1 99 ? 9.440 10.642 -18.732 1.00 85.00 99 ARG A CA 1
ATOM 814 C C . ARG A 1 99 ? 8.139 11.282 -19.227 1.00 85.00 99 ARG A C 1
ATOM 816 O O . ARG A 1 99 ? 7.306 10.578 -19.797 1.00 85.00 99 ARG A O 1
ATOM 823 N N . ILE A 1 100 ? 7.991 12.579 -18.966 1.00 69.31 100 ILE A N 1
ATOM 824 C CA . ILE A 1 100 ? 6.904 13.442 -19.452 1.00 69.31 100 ILE A CA 1
ATOM 825 C C . ILE A 1 100 ? 7.453 14.259 -20.617 1.00 69.31 100 ILE A C 1
ATOM 827 O O . ILE A 1 100 ? 8.628 14.687 -20.503 1.00 69.31 100 ILE A O 1
#

Secondary structure (DSSP, 8-state):
-PPPHHHHHHHHH--EEETTEEEB-HHHHHHHHH-SS-SS---PEEPPHHHHHHHHHHSPPGGG--TTHHHHHTTS--B-HHHHHHHHHHHH--GGGG--

Sequence (100 aa):
LCATSRERRFLTFASLKFEGQLFMTPYDFIQSVSSDEPRQTKQWKTLSKQEMNQILIETPPVWKGSSKLFRNLQERGIISYTEYLFLLCILTKPHAGFRI

Radius of gyration: 14.35 Å; chains: 1; bounding box: 33×32×35 Å